Protein AF-A0A0F9IH79-F1 (afdb_monomer_lite)

pLDDT: mean 85.66, std 12.43, range [40.62, 95.62]

Radius of gyration: 15.42 Å; chains: 1; bounding box: 31×21×57 Å

Secondary structure (DSSP, 8-state):
------PPPEEEEEEEEEEE-SHHHHHHHHHHHHHHHTT--SSS-EEEEEEEE-TTS-EEEEEEEEES-TTHHHHHHHHHHHHHHHHTTSSEEEEE-

InterPro domains:
  IPR024055 Translation initiation factor 2, alpha subunit, C-terminal [G3DSA:3.30.70.1130] (11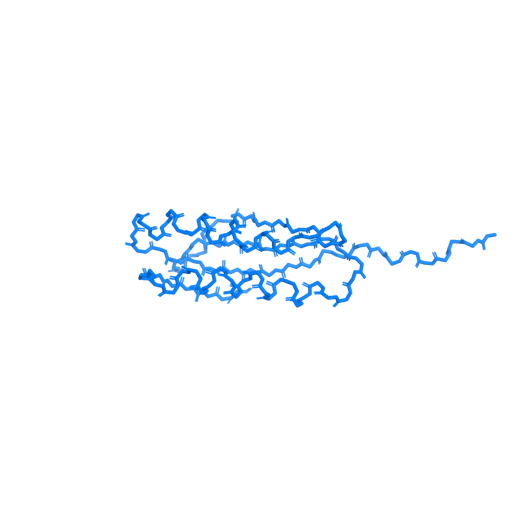-97)
  IPR024055 Translation initiation factor 2, alpha subunit, C-terminal [SSF110993] (16-94)

Sequence (97 aa):
YNKLFEKKAEKRELSFEMVCYSLQGVRALQEAIDKGLQHSTEDTPLQCIYTGKTGQIGNVFVVSTHTKSDNADTVLQTVVSTIKESLSQYRSKFVLV

Foldseek 3Di:
DDPPDPQFFDKDKWKKFKAAPDPVLVVLLVVLLVVLQVLADPQWHKDKDFPADDPDGGTMIMIITGHPDPCNVVSNVSSLVSSCVSSVPGPMDMGID

Organism: NCBI:txid412755

Structure (mmCIF, N/CA/C/O backbone):
data_AF-A0A0F9IH79-F1
#
_entry.id   AF-A0A0F9IH79-F1
#
loop_
_atom_site.group_PDB
_atom_site.id
_atom_site.type_symbol
_atom_site.label_atom_id
_atom_site.label_alt_id
_atom_site.label_comp_id
_atom_site.label_asym_id
_atom_site.label_entity_id
_atom_site.label_seq_id
_atom_site.pdbx_PDB_ins_code
_atom_site.Cartn_x
_atom_site.Cartn_y
_atom_site.Cartn_z
_atom_site.occupancy
_atom_site.B_iso_or_equiv
_atom_site.auth_seq_id
_atom_site.auth_comp_id
_atom_site.auth_asym_id
_atom_site.auth_atom_id
_atom_site.pdbx_PDB_model_num
ATOM 1 N N . TYR A 1 1 ? 14.364 -7.798 -41.125 1.00 40.91 1 TYR A N 1
ATOM 2 C CA . TYR A 1 1 ? 13.334 -8.230 -40.162 1.00 40.91 1 TYR A CA 1
ATOM 3 C C . TYR A 1 1 ? 14.005 -8.549 -38.834 1.00 40.91 1 TYR A C 1
ATOM 5 O O . TYR A 1 1 ? 14.488 -9.653 -38.677 1.00 40.91 1 TYR A O 1
ATOM 13 N N . ASN A 1 2 ? 14.086 -7.589 -37.909 1.00 40.62 2 ASN A N 1
ATOM 14 C CA . ASN A 1 2 ? 14.545 -7.828 -36.534 1.00 40.62 2 ASN A CA 1
ATOM 15 C C . ASN A 1 2 ? 13.581 -7.118 -35.579 1.00 40.62 2 ASN A C 1
ATOM 17 O O . ASN A 1 2 ? 13.884 -6.063 -35.037 1.00 40.62 2 ASN A O 1
ATOM 21 N N . LYS A 1 3 ? 12.381 -7.682 -35.405 1.00 46.56 3 LYS A N 1
ATOM 22 C CA . LYS A 1 3 ? 11.595 -7.444 -34.189 1.00 46.56 3 LYS A CA 1
ATOM 23 C C . LYS A 1 3 ? 12.093 -8.456 -33.160 1.00 46.56 3 LYS A C 1
ATOM 25 O O . LYS A 1 3 ? 11.467 -9.488 -32.946 1.00 46.56 3 LYS A O 1
ATOM 30 N N . LEU A 1 4 ? 13.288 -8.197 -32.626 1.00 52.19 4 LEU A N 1
ATOM 31 C CA . LEU A 1 4 ? 13.755 -8.835 -31.400 1.00 52.19 4 LEU A CA 1
ATOM 32 C C . LEU A 1 4 ? 12.697 -8.555 -30.333 1.00 52.19 4 LEU A C 1
ATOM 34 O O . LEU A 1 4 ? 12.250 -7.421 -30.192 1.00 52.19 4 LEU A O 1
ATOM 38 N N . PHE A 1 5 ? 12.240 -9.616 -29.681 1.00 59.25 5 PHE A N 1
ATOM 39 C CA . PHE A 1 5 ? 11.176 -9.629 -28.691 1.00 59.25 5 PHE A CA 1
ATOM 40 C C . PHE A 1 5 ? 11.396 -8.549 -27.625 1.00 59.25 5 PHE A C 1
ATOM 42 O O . PHE A 1 5 ? 12.092 -8.771 -26.637 1.00 59.25 5 PHE A O 1
ATOM 49 N N . GLU A 1 6 ? 10.790 -7.373 -27.796 1.00 59.59 6 GLU A N 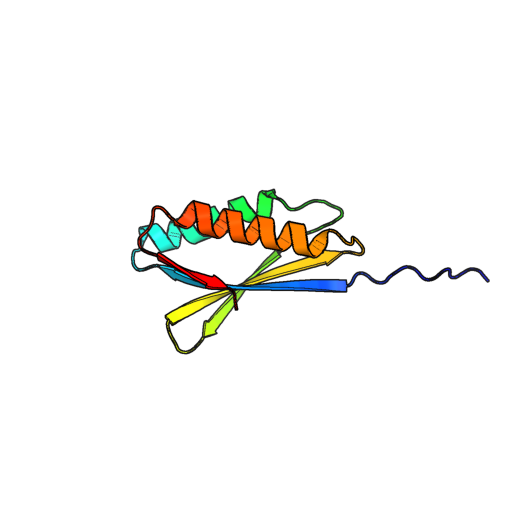1
ATOM 50 C CA . GLU A 1 6 ? 10.640 -6.447 -26.685 1.00 59.59 6 GLU A CA 1
ATOM 51 C C . GLU A 1 6 ? 9.764 -7.147 -25.648 1.00 59.59 6 GLU A C 1
ATOM 53 O O . GLU A 1 6 ? 8.567 -7.346 -25.872 1.00 59.59 6 GLU A O 1
ATOM 58 N N . LYS A 1 7 ? 10.369 -7.546 -24.521 1.00 62.19 7 LYS A N 1
ATOM 59 C CA . LYS A 1 7 ? 9.656 -8.024 -23.330 1.00 62.19 7 LYS A CA 1
ATOM 60 C C . LYS A 1 7 ? 8.524 -7.025 -23.080 1.00 62.19 7 LYS A C 1
ATOM 62 O O . LYS A 1 7 ? 8.788 -5.829 -22.947 1.00 62.19 7 LYS A O 1
ATOM 67 N N . LYS A 1 8 ? 7.264 -7.454 -23.163 1.00 68.88 8 LYS A N 1
ATOM 68 C CA . LYS A 1 8 ? 6.134 -6.554 -22.893 1.00 68.88 8 LYS A CA 1
ATOM 69 C C . LYS A 1 8 ? 6.172 -6.207 -21.407 1.00 68.88 8 LYS A C 1
ATOM 71 O O . LYS A 1 8 ? 6.545 -7.054 -20.603 1.00 68.88 8 LYS A O 1
ATOM 76 N N . ALA A 1 9 ? 5.843 -4.966 -21.057 1.00 75.88 9 ALA A N 1
ATOM 77 C CA . ALA A 1 9 ? 5.711 -4.602 -19.651 1.00 75.88 9 ALA A CA 1
ATOM 78 C C . ALA A 1 9 ? 4.615 -5.473 -19.023 1.00 75.88 9 ALA A C 1
ATOM 80 O O . ALA A 1 9 ? 3.508 -5.557 -19.560 1.00 75.88 9 ALA A O 1
ATOM 81 N N . GLU A 1 10 ? 4.941 -6.138 -17.922 1.00 83.06 10 GLU A N 1
ATOM 82 C CA . GLU A 1 10 ? 3.999 -6.968 -17.181 1.00 83.06 10 GLU A CA 1
ATOM 83 C C . GLU A 1 10 ? 3.434 -6.153 -16.024 1.00 83.06 10 GLU A C 1
ATOM 85 O O . GLU A 1 10 ? 4.157 -5.409 -15.356 1.00 83.06 10 GLU A O 1
ATOM 90 N N . LYS A 1 11 ? 2.126 -6.287 -15.790 1.00 88.44 11 LYS A N 1
ATOM 91 C CA . LYS A 1 11 ? 1.515 -5.745 -14.581 1.00 88.44 11 LYS A CA 1
ATOM 92 C C . LYS A 1 11 ? 1.917 -6.637 -13.413 1.00 88.44 11 LYS A C 1
ATOM 94 O O . LYS A 1 11 ? 1.643 -7.835 -13.436 1.00 88.44 11 LYS A O 1
ATOM 99 N N . ARG A 1 12 ? 2.535 -6.044 -12.399 1.00 91.88 12 ARG A N 1
ATOM 100 C CA . ARG A 1 12 ? 2.807 -6.678 -11.108 1.00 91.88 12 ARG A CA 1
ATOM 101 C C . ARG A 1 12 ? 2.007 -5.945 -10.053 1.00 91.88 12 ARG A C 1
ATOM 103 O O . ARG A 1 12 ? 1.934 -4.718 -10.085 1.00 91.88 12 ARG A O 1
ATOM 110 N N . GLU A 1 13 ? 1.377 -6.685 -9.156 1.00 93.81 13 GLU A N 1
ATOM 111 C CA . GLU A 1 13 ? 0.525 -6.105 -8.128 1.00 93.81 13 GLU A CA 1
ATOM 112 C C . GLU A 1 13 ? 0.609 -6.879 -6.820 1.00 93.81 13 GLU A C 1
ATOM 114 O O . GLU A 1 13 ? 0.866 -8.080 -6.803 1.00 93.81 13 GLU A O 1
ATOM 119 N N . LEU A 1 14 ? 0.412 -6.152 -5.728 1.00 93.75 14 LEU A N 1
ATOM 120 C CA . LEU A 1 14 ? 0.384 -6.663 -4.372 1.00 93.75 14 LEU A CA 1
ATOM 121 C C . LEU A 1 14 ? -0.783 -6.000 -3.644 1.00 93.75 14 LEU A C 1
ATOM 123 O O . LEU A 1 14 ? -0.900 -4.770 -3.634 1.00 93.75 14 LEU A O 1
ATOM 127 N N . SER A 1 15 ? -1.641 -6.818 -3.044 1.00 92.69 15 SER A N 1
ATOM 128 C CA . SER A 1 15 ? -2.813 -6.339 -2.319 1.00 92.69 15 SER A CA 1
ATOM 129 C C . SER A 1 15 ? -2.542 -6.328 -0.820 1.00 92.69 15 SER A C 1
ATOM 131 O O . SER A 1 15 ? -1.874 -7.207 -0.273 1.00 92.69 15 SER A O 1
ATOM 133 N N . PHE A 1 16 ? -3.075 -5.323 -0.133 1.00 91.56 16 PHE A N 1
ATOM 134 C CA . PHE A 1 16 ? -3.090 -5.292 1.321 1.00 91.56 16 PHE A CA 1
ATOM 135 C C . PHE A 1 16 ? -4.433 -4.793 1.848 1.00 91.56 16 PHE A C 1
ATOM 137 O O . PHE A 1 16 ? -5.056 -3.891 1.290 1.00 91.56 16 PHE A O 1
ATOM 144 N N . GLU A 1 17 ? -4.871 -5.376 2.955 1.00 91.56 17 GLU A N 1
ATOM 145 C CA . GLU A 1 17 ? -6.035 -4.958 3.719 1.00 91.56 17 GLU A CA 1
ATOM 146 C C . GLU A 1 17 ? -5.579 -4.152 4.942 1.00 91.56 17 GLU A C 1
ATOM 148 O O . GLU A 1 17 ? -4.687 -4.553 5.698 1.00 91.56 17 GLU A O 1
ATOM 153 N N . MET A 1 18 ? -6.206 -2.994 5.134 1.00 88.81 18 MET A N 1
ATOM 154 C CA . MET A 1 18 ? -5.922 -2.065 6.218 1.00 88.81 18 MET A CA 1
ATOM 155 C C . MET A 1 18 ? -7.176 -1.745 7.025 1.00 88.81 18 MET A C 1
ATOM 157 O O . MET A 1 18 ? -8.211 -1.350 6.486 1.00 88.81 18 MET A O 1
ATOM 161 N N . VAL A 1 19 ? -7.045 -1.821 8.346 1.00 89.44 19 VAL A N 1
ATOM 162 C CA . VAL A 1 19 ? -8.073 -1.428 9.310 1.00 89.44 19 VAL A CA 1
ATOM 163 C C . VAL A 1 19 ? -7.514 -0.337 10.205 1.00 89.44 19 VAL A C 1
ATOM 165 O O . VAL A 1 19 ? -6.619 -0.592 11.007 1.00 89.44 19 VAL A O 1
ATOM 168 N N . CYS A 1 20 ? -8.063 0.868 10.108 1.00 87.38 20 CYS A N 1
ATOM 169 C CA . CYS A 1 20 ? -7.722 1.971 11.000 1.00 87.38 20 CYS A CA 1
ATOM 170 C C . CYS A 1 20 ? -8.863 2.176 12.002 1.00 87.38 20 CYS A C 1
ATOM 172 O O . CYS A 1 20 ? -9.979 2.500 11.602 1.00 87.38 20 CYS A O 1
ATOM 174 N N . TYR A 1 21 ? -8.592 2.020 13.301 1.00 87.12 21 TYR A N 1
ATOM 175 C CA . TYR A 1 21 ? -9.613 2.169 14.352 1.00 87.12 21 TYR A CA 1
ATOM 176 C C . TYR A 1 21 ? -9.768 3.609 14.865 1.00 87.12 21 TYR A C 1
ATOM 178 O O . TYR A 1 21 ? -10.577 3.870 15.753 1.00 87.12 21 TYR A O 1
ATOM 186 N N . SER A 1 22 ? -8.988 4.554 14.337 1.00 87.50 22 SER A N 1
ATOM 187 C CA . SER A 1 22 ? -9.040 5.964 14.720 1.00 87.50 22 SER A CA 1
ATOM 188 C C . SER A 1 22 ? -8.974 6.878 13.500 1.00 87.50 22 SER A C 1
ATOM 190 O O . SER A 1 22 ? -8.376 6.537 12.478 1.00 87.50 22 SER A O 1
ATOM 192 N N . LEU A 1 23 ? -9.538 8.083 13.631 1.00 86.31 23 LEU A N 1
ATOM 193 C CA . LEU A 1 23 ? -9.458 9.121 12.596 1.00 86.31 23 LEU A CA 1
ATOM 194 C C . LEU A 1 23 ? -8.001 9.486 12.264 1.00 86.31 23 LEU A C 1
ATOM 196 O O . LEU A 1 23 ? -7.670 9.745 11.111 1.00 86.31 23 LEU A O 1
ATOM 200 N N . GLN A 1 24 ? -7.126 9.477 13.274 1.00 88.81 24 GLN A N 1
ATOM 201 C CA . GLN A 1 24 ? -5.693 9.716 13.100 1.00 88.81 24 GLN A CA 1
ATOM 202 C C . GLN A 1 24 ? -5.042 8.622 12.246 1.00 88.81 24 GLN A C 1
ATOM 204 O O . GLN A 1 24 ? -4.287 8.950 11.339 1.00 88.81 24 GLN A O 1
ATOM 209 N N . GLY A 1 25 ? -5.389 7.348 12.469 1.00 88.56 25 GLY A N 1
ATOM 210 C CA . GLY A 1 25 ? -4.899 6.239 11.647 1.00 88.56 25 GLY A CA 1
ATOM 211 C C . GLY A 1 25 ? -5.351 6.337 10.188 1.00 88.56 25 GLY A C 1
ATOM 212 O O . GLY A 1 25 ? -4.569 6.055 9.291 1.00 88.56 25 GLY A O 1
ATOM 213 N N . VAL A 1 26 ? -6.580 6.808 9.937 1.00 87.88 26 VAL A N 1
ATOM 214 C CA . VAL A 1 26 ? -7.078 7.035 8.566 1.00 87.88 26 VAL A CA 1
ATOM 215 C C . VAL A 1 26 ? -6.280 8.128 7.849 1.00 87.88 26 VAL A C 1
ATOM 217 O O . VAL A 1 26 ? -5.950 7.966 6.680 1.00 87.88 26 VAL A O 1
ATOM 220 N N . ARG A 1 27 ? -5.937 9.229 8.532 1.00 90.12 27 ARG A N 1
ATOM 221 C CA . ARG A 1 27 ? -5.091 10.285 7.943 1.00 90.12 27 ARG A CA 1
ATOM 222 C C . ARG A 1 27 ? -3.670 9.787 7.687 1.00 90.12 27 ARG A C 1
ATOM 224 O O . ARG A 1 27 ? -3.148 9.969 6.593 1.00 90.12 27 ARG A O 1
ATOM 231 N N . ALA A 1 28 ? -3.103 9.081 8.660 1.00 91.69 28 ALA A N 1
ATOM 232 C CA . ALA A 1 28 ? -1.777 8.495 8.546 1.00 91.69 28 ALA A CA 1
ATOM 233 C C . ALA A 1 28 ? -1.680 7.437 7.439 1.00 91.69 28 ALA A C 1
ATOM 235 O O . ALA A 1 28 ? -0.603 7.228 6.898 1.00 91.69 28 ALA A O 1
ATOM 236 N N . LEU A 1 29 ? -2.784 6.774 7.075 1.00 92.38 29 LEU A N 1
ATOM 237 C CA . LEU A 1 29 ? -2.810 5.830 5.957 1.00 92.38 29 LEU A CA 1
ATOM 238 C C . LEU A 1 29 ? -2.520 6.519 4.624 1.00 92.38 29 LEU A C 1
ATOM 240 O O . LEU A 1 29 ? -1.738 5.987 3.842 1.00 92.38 29 LEU A O 1
ATOM 244 N N . GLN A 1 30 ? -3.102 7.695 4.382 1.00 91.75 30 GLN A N 1
ATOM 245 C CA . GLN A 1 30 ? -2.797 8.463 3.176 1.00 91.75 30 GLN A CA 1
ATOM 246 C C . GLN A 1 30 ? -1.312 8.845 3.147 1.00 91.75 30 GLN A C 1
ATOM 248 O O . GLN A 1 30 ? -0.627 8.548 2.176 1.00 91.75 30 GLN A O 1
ATOM 253 N N . GLU A 1 31 ? -0.793 9.395 4.248 1.00 93.44 31 GLU A N 1
ATOM 254 C CA . GLU A 1 31 ? 0.623 9.773 4.369 1.00 93.44 31 GLU A CA 1
ATOM 255 C C . GLU A 1 31 ? 1.568 8.568 4.207 1.00 93.44 31 GLU A C 1
ATOM 257 O O . GLU A 1 31 ? 2.624 8.669 3.584 1.00 93.44 31 GLU A O 1
ATOM 262 N N . ALA A 1 32 ? 1.185 7.406 4.740 1.00 94.44 32 ALA A N 1
ATOM 263 C CA . ALA A 1 32 ? 1.938 6.165 4.612 1.00 94.44 32 ALA A CA 1
ATOM 264 C C . ALA A 1 32 ? 1.967 5.659 3.164 1.00 94.44 32 ALA A C 1
ATOM 266 O O . ALA A 1 32 ? 3.019 5.216 2.701 1.00 94.44 32 ALA A O 1
ATOM 267 N N . ILE A 1 33 ? 0.838 5.739 2.447 1.00 95.12 33 ILE A N 1
ATOM 268 C CA . ILE A 1 33 ? 0.762 5.415 1.017 1.00 95.12 33 ILE A CA 1
ATOM 269 C C . ILE A 1 33 ? 1.642 6.377 0.220 1.00 95.12 33 ILE A C 1
ATOM 271 O O . ILE A 1 33 ? 2.457 5.914 -0.575 1.00 95.12 33 ILE A O 1
ATOM 275 N N . ASP A 1 34 ? 1.544 7.682 0.473 1.00 95.00 34 ASP A N 1
ATOM 276 C CA . ASP A 1 34 ? 2.351 8.693 -0.214 1.00 95.00 34 ASP A CA 1
ATOM 277 C C . ASP A 1 34 ? 3.849 8.440 0.003 1.00 95.00 34 ASP A C 1
ATOM 279 O O . ASP A 1 34 ? 4.629 8.453 -0.948 1.00 95.00 34 ASP A O 1
ATOM 283 N N . LYS A 1 35 ? 4.252 8.115 1.238 1.00 95.31 35 LYS A N 1
ATOM 284 C CA . LYS A 1 35 ? 5.632 7.741 1.572 1.00 95.31 35 LYS A CA 1
ATOM 285 C C . LYS A 1 35 ? 6.075 6.458 0.869 1.00 95.31 35 LYS A C 1
ATOM 287 O O . LYS A 1 35 ? 7.195 6.395 0.378 1.00 95.31 35 LYS A O 1
ATOM 292 N N . GLY A 1 36 ? 5.211 5.447 0.784 1.00 94.00 36 GLY A N 1
ATOM 293 C CA . GLY A 1 36 ? 5.491 4.236 0.014 1.00 94.00 36 GLY A CA 1
ATOM 294 C C . GLY A 1 36 ? 5.698 4.535 -1.476 1.00 94.00 36 GLY A C 1
ATOM 295 O O . GLY A 1 36 ? 6.643 4.037 -2.083 1.00 94.00 36 GLY A O 1
ATOM 296 N N . LEU A 1 37 ? 4.871 5.404 -2.061 1.00 94.81 37 LEU A N 1
ATOM 297 C CA . LEU A 1 37 ? 4.968 5.797 -3.470 1.00 94.81 37 LEU A CA 1
ATOM 298 C C . LEU A 1 37 ? 6.206 6.654 -3.790 1.00 94.81 37 LEU A C 1
ATOM 300 O O . LEU A 1 37 ? 6.568 6.756 -4.959 1.00 94.81 37 LEU A O 1
ATOM 304 N N . GLN A 1 38 ? 6.923 7.191 -2.793 1.00 95.50 38 GLN A N 1
ATOM 305 C CA . GLN A 1 38 ? 8.230 7.838 -3.009 1.00 95.50 38 GLN A CA 1
ATOM 306 C C . GLN A 1 38 ? 9.301 6.869 -3.532 1.00 95.50 38 GLN A C 1
ATOM 308 O O . GLN A 1 38 ? 10.300 7.314 -4.089 1.00 95.50 38 GLN A O 1
ATOM 313 N N . HIS A 1 39 ? 9.094 5.554 -3.404 1.00 92.25 39 HIS A N 1
ATOM 314 C CA . HIS A 1 39 ? 9.946 4.539 -4.032 1.00 92.25 39 HIS A CA 1
ATOM 315 C C . HIS A 1 39 ? 9.689 4.372 -5.541 1.00 92.25 39 HIS A C 1
ATOM 317 O O . HIS A 1 39 ? 10.337 3.542 -6.179 1.00 92.25 39 HIS A O 1
ATOM 323 N N . SER A 1 40 ? 8.749 5.129 -6.119 1.00 91.88 40 SER A N 1
ATOM 324 C CA . SER A 1 40 ? 8.452 5.098 -7.551 1.00 91.88 40 SER A CA 1
ATOM 325 C C . SER A 1 40 ? 9.606 5.688 -8.349 1.00 91.88 40 SER A C 1
ATOM 327 O O . SER A 1 40 ? 10.120 6.757 -8.029 1.00 91.88 40 SER A O 1
ATOM 329 N N . THR A 1 41 ? 9.968 5.020 -9.439 1.00 89.69 41 THR A N 1
ATOM 330 C CA . THR A 1 41 ? 10.989 5.487 -10.387 1.00 89.69 41 THR A CA 1
ATOM 331 C C . THR A 1 41 ? 10.415 5.531 -11.798 1.00 89.69 41 THR A C 1
ATOM 333 O O . THR A 1 41 ? 9.336 4.992 -12.044 1.00 89.69 41 THR A O 1
ATOM 336 N N . GLU A 1 42 ? 11.121 6.163 -12.738 1.00 86.25 42 GLU A N 1
ATOM 337 C CA . GLU A 1 42 ? 10.694 6.206 -14.147 1.00 86.25 42 GLU A CA 1
ATOM 338 C C . GLU A 1 42 ? 10.571 4.798 -14.758 1.00 86.25 42 GLU A C 1
ATOM 340 O O . GLU A 1 42 ? 9.607 4.514 -15.467 1.00 86.25 42 GLU A O 1
ATOM 345 N N . ASP A 1 43 ? 11.491 3.888 -14.416 1.00 84.50 43 ASP A N 1
ATOM 346 C CA . ASP A 1 43 ? 11.490 2.494 -14.890 1.00 84.50 43 ASP A CA 1
ATOM 347 C C . ASP A 1 43 ? 10.456 1.604 -14.181 1.00 84.50 43 ASP A C 1
ATOM 349 O O . ASP A 1 43 ? 10.091 0.527 -14.670 1.00 84.50 43 ASP A O 1
ATOM 353 N N . THR A 1 44 ? 10.011 2.029 -12.997 1.00 88.62 44 THR A N 1
ATOM 354 C CA . THR A 1 44 ? 9.108 1.267 -12.124 1.00 88.62 44 THR A CA 1
ATOM 355 C C . THR A 1 44 ? 8.024 2.195 -11.577 1.00 88.62 44 THR A C 1
ATOM 357 O O . THR A 1 44 ? 7.998 2.486 -10.378 1.00 88.62 44 THR A O 1
ATOM 360 N N . PRO A 1 45 ? 7.129 2.709 -12.443 1.00 91.50 45 PRO A N 1
ATOM 361 C CA . PRO A 1 45 ? 6.078 3.611 -12.006 1.00 91.50 45 PRO A CA 1
ATOM 362 C C . PRO A 1 45 ? 5.123 2.854 -11.086 1.00 91.50 45 PRO A C 1
ATOM 364 O O . PRO A 1 45 ? 4.622 1.782 -11.446 1.00 91.50 45 PRO A O 1
ATOM 367 N N . LEU A 1 46 ? 4.892 3.391 -9.893 1.00 94.50 46 LEU A N 1
ATOM 368 C CA . LEU A 1 46 ? 4.009 2.797 -8.897 1.00 94.50 46 LEU A CA 1
ATOM 369 C C . LEU A 1 46 ? 2.670 3.521 -8.858 1.00 94.50 46 LEU A C 1
ATOM 371 O O . LEU A 1 46 ? 2.591 4.743 -8.959 1.00 94.50 46 LEU A O 1
ATOM 375 N N . GLN A 1 47 ? 1.615 2.754 -8.624 1.00 94.44 47 GLN A N 1
ATOM 376 C CA . GLN A 1 47 ? 0.298 3.278 -8.294 1.00 94.44 47 GLN A CA 1
ATOM 377 C C . GLN A 1 47 ? -0.286 2.492 -7.125 1.00 94.44 47 GLN A C 1
ATOM 379 O O . GLN A 1 47 ? -0.092 1.280 -7.028 1.00 94.44 47 GLN A O 1
ATOM 384 N N . CYS A 1 48 ? -1.029 3.173 -6.259 1.00 95.31 48 CYS A N 1
ATOM 385 C CA . CYS A 1 48 ? -1.806 2.553 -5.195 1.00 95.31 48 CYS A CA 1
ATOM 386 C C . CYS A 1 48 ? -3.272 2.931 -5.389 1.00 95.31 48 CYS A C 1
ATOM 388 O O . CYS A 1 48 ? -3.596 4.114 -5.486 1.00 95.31 48 CYS A O 1
ATOM 390 N N . ILE A 1 49 ? -4.153 1.936 -5.466 1.00 94.69 49 ILE A N 1
ATOM 391 C CA . ILE A 1 49 ? -5.587 2.151 -5.657 1.00 94.69 49 ILE A CA 1
ATOM 392 C C . ILE A 1 49 ? -6.378 1.523 -4.519 1.00 94.69 49 ILE A C 1
ATOM 394 O O . ILE A 1 49 ? -6.122 0.391 -4.113 1.00 94.69 49 ILE A O 1
ATOM 398 N N . TYR A 1 50 ? -7.373 2.249 -4.022 1.00 92.25 50 TYR A N 1
ATOM 399 C CA . TYR A 1 50 ? -8.395 1.682 -3.153 1.00 92.25 50 TYR A CA 1
ATOM 400 C C . TYR A 1 50 ? -9.361 0.847 -3.999 1.00 92.25 50 TYR A C 1
ATOM 402 O O . TYR A 1 50 ? -9.938 1.352 -4.961 1.00 92.25 50 TYR A O 1
ATOM 410 N N . THR A 1 51 ? -9.540 -0.424 -3.644 1.00 90.50 51 THR A N 1
ATOM 411 C CA . THR A 1 51 ? -10.374 -1.371 -4.409 1.00 90.50 51 THR A CA 1
ATOM 412 C C . THR A 1 51 ? -11.687 -1.721 -3.720 1.00 90.50 51 THR A C 1
ATOM 414 O O . THR A 1 51 ? -12.529 -2.400 -4.303 1.00 90.50 51 THR A O 1
ATOM 417 N N . GLY A 1 52 ? -11.909 -1.209 -2.508 1.00 85.62 52 GLY A N 1
ATOM 418 C CA . GLY A 1 52 ? -13.143 -1.412 -1.762 1.00 85.62 52 GLY A CA 1
ATOM 419 C C . GLY A 1 52 ? -12.898 -1.962 -0.363 1.00 85.62 52 GLY A C 1
ATOM 420 O O . GLY A 1 52 ? -11.810 -1.848 0.198 1.00 85.62 52 GLY A O 1
ATOM 421 N N . LYS A 1 53 ? -13.937 -2.572 0.203 1.00 79.06 53 LYS A N 1
ATOM 422 C CA . LYS A 1 53 ? -13.866 -3.311 1.465 1.00 79.06 53 LYS A CA 1
ATOM 423 C C . LYS A 1 53 ? -14.116 -4.781 1.182 1.00 79.06 53 LYS A C 1
ATOM 425 O O . LYS A 1 53 ? -15.119 -5.114 0.554 1.00 79.06 53 LYS A O 1
ATOM 430 N N . THR A 1 54 ? -13.243 -5.653 1.667 1.00 66.50 54 THR A N 1
ATOM 431 C CA . THR A 1 54 ? -13.522 -7.090 1.711 1.00 66.50 54 THR A CA 1
ATOM 432 C C . THR A 1 54 ? -14.266 -7.413 2.997 1.00 66.50 54 THR A C 1
ATOM 434 O O . THR A 1 54 ? -14.016 -6.819 4.043 1.00 66.50 54 THR A O 1
ATOM 437 N N . GLY A 1 55 ? -15.234 -8.327 2.908 1.00 54.66 55 GLY A N 1
ATOM 438 C CA . GLY A 1 55 ? -16.295 -8.541 3.898 1.00 54.66 55 GLY A CA 1
ATOM 439 C C . GLY A 1 55 ? -15.884 -9.075 5.273 1.00 54.66 55 GLY A C 1
ATOM 440 O O . GLY A 1 55 ? -16.741 -9.642 5.943 1.00 54.66 55 GLY A O 1
ATOM 441 N N . GLN A 1 56 ? -14.629 -8.929 5.708 1.00 56.72 56 GLN A N 1
ATOM 442 C CA . GLN A 1 56 ? -14.238 -9.334 7.053 1.00 56.72 56 GLN A CA 1
ATOM 443 C C . GLN A 1 56 ? -13.717 -8.197 7.934 1.00 56.72 56 GLN A C 1
ATOM 445 O O . GLN A 1 56 ? -14.206 -8.134 9.060 1.00 56.72 56 GLN A O 1
ATOM 450 N N . ILE A 1 57 ? -12.790 -7.301 7.543 1.00 63.91 57 ILE A N 1
ATOM 451 C CA . ILE A 1 57 ? -12.215 -6.395 8.567 1.00 63.91 57 ILE A CA 1
ATOM 452 C C . ILE A 1 57 ? -11.782 -4.994 8.065 1.00 63.91 57 ILE A C 1
ATOM 454 O O . IL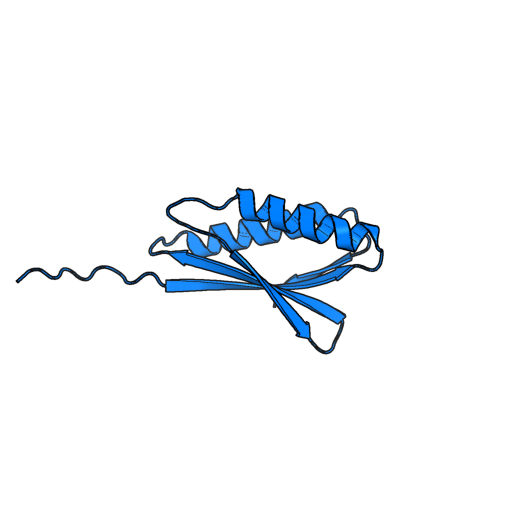E A 1 57 ? -11.824 -4.061 8.869 1.00 63.91 57 ILE A O 1
ATOM 458 N N . GLY A 1 58 ? -11.423 -4.772 6.789 1.00 76.56 58 GLY A N 1
ATOM 459 C CA . GLY A 1 58 ? -10.757 -3.523 6.369 1.00 76.56 58 GLY A CA 1
ATOM 460 C C . GLY A 1 58 ? -10.999 -2.996 4.952 1.00 76.56 58 GLY A C 1
ATOM 461 O O . GLY A 1 58 ? -11.792 -3.512 4.169 1.00 76.56 58 GLY A O 1
ATOM 462 N N . ASN A 1 59 ? -10.303 -1.898 4.652 1.00 88.12 59 ASN A N 1
ATOM 463 C CA . ASN A 1 59 ? -10.178 -1.299 3.324 1.00 88.12 59 ASN A CA 1
ATOM 464 C C . ASN A 1 59 ? -9.053 -2.011 2.564 1.00 88.12 59 ASN A C 1
ATOM 466 O O . ASN A 1 59 ? -7.947 -2.124 3.092 1.00 88.12 59 ASN A O 1
ATOM 470 N N . VAL A 1 60 ? -9.311 -2.449 1.334 1.00 90.94 60 VAL A N 1
ATOM 471 C CA . VAL A 1 60 ? -8.317 -3.114 0.486 1.00 90.94 60 VAL A CA 1
ATOM 472 C C . VAL A 1 60 ? -7.704 -2.124 -0.484 1.00 90.94 60 VAL A C 1
ATOM 474 O O . VAL A 1 60 ? -8.397 -1.365 -1.170 1.00 90.94 60 VAL A O 1
ATOM 477 N N . PHE A 1 61 ? -6.385 -2.175 -0.561 1.00 93.69 61 PHE A N 1
ATOM 478 C CA . PHE A 1 61 ? -5.573 -1.386 -1.461 1.00 93.69 61 PHE A CA 1
ATOM 479 C C . PHE A 1 61 ? -4.719 -2.310 -2.314 1.00 93.69 61 PHE A C 1
ATOM 481 O O . PHE A 1 61 ? -4.245 -3.343 -1.846 1.00 93.69 61 PHE A O 1
ATOM 488 N N . VAL A 1 62 ? -4.516 -1.917 -3.564 1.00 95.06 62 VAL A N 1
ATOM 489 C CA . VAL A 1 62 ? -3.644 -2.622 -4.499 1.00 95.06 62 VAL A CA 1
ATOM 490 C C . VAL A 1 62 ? -2.528 -1.679 -4.895 1.00 95.06 62 VAL A C 1
ATOM 492 O O . VAL A 1 62 ? -2.782 -0.634 -5.496 1.00 95.06 62 VAL A O 1
ATOM 495 N N . VAL A 1 63 ? -1.296 -2.059 -4.569 1.00 95.62 63 VAL A N 1
ATOM 496 C CA . VAL A 1 63 ? -0.098 -1.423 -5.114 1.00 95.62 63 VAL A CA 1
ATOM 497 C C . VAL A 1 63 ? 0.265 -2.171 -6.383 1.00 95.62 63 VAL A C 1
ATOM 499 O O . VAL A 1 63 ? 0.343 -3.395 -6.377 1.00 95.62 63 VAL A O 1
ATOM 502 N N . SER A 1 64 ? 0.477 -1.461 -7.482 1.00 94.75 64 SER A N 1
ATOM 503 C CA . SER A 1 64 ? 0.867 -2.088 -8.739 1.00 94.75 64 SER A CA 1
ATOM 504 C C . SER A 1 64 ? 1.888 -1.267 -9.504 1.00 94.75 64 SER A C 1
ATOM 506 O O . SER A 1 64 ? 2.036 -0.064 -9.296 1.00 94.75 64 SER A O 1
ATOM 508 N N . THR A 1 65 ? 2.591 -1.948 -10.397 1.00 93.75 65 THR A N 1
ATOM 509 C CA . THR A 1 65 ? 3.519 -1.356 -11.351 1.00 93.75 65 THR A CA 1
ATOM 510 C C . THR A 1 65 ? 3.394 -2.055 -12.697 1.00 93.75 65 THR A C 1
ATOM 512 O O . THR A 1 65 ? 2.960 -3.206 -12.784 1.00 93.75 65 THR A O 1
ATOM 515 N N . HIS A 1 66 ? 3.774 -1.349 -13.754 1.00 89.88 66 HIS A N 1
ATOM 516 C CA . HIS A 1 66 ? 3.913 -1.895 -15.094 1.00 89.88 66 HIS A CA 1
ATOM 517 C C . HIS A 1 66 ? 5.365 -1.721 -15.513 1.00 89.88 66 HIS A C 1
ATOM 519 O O . HIS A 1 66 ? 5.775 -0.629 -15.899 1.00 89.88 66 HIS A O 1
ATOM 525 N N . THR A 1 67 ? 6.150 -2.789 -15.425 1.00 84.00 67 THR A N 1
ATOM 526 C CA . THR A 1 67 ? 7.578 -2.727 -15.741 1.00 84.00 67 THR A CA 1
ATOM 527 C C . THR A 1 67 ? 8.039 -3.973 -16.488 1.00 84.00 67 THR A C 1
ATOM 529 O O . THR A 1 67 ? 7.376 -5.012 -16.499 1.00 84.00 67 THR A O 1
ATOM 532 N N . LYS A 1 68 ? 9.181 -3.848 -17.164 1.00 79.88 68 LYS A N 1
ATOM 533 C CA . LYS A 1 68 ? 9.930 -4.971 -17.750 1.00 79.88 68 LYS A CA 1
ATOM 534 C C . LYS A 1 68 ? 11.019 -5.483 -16.793 1.00 79.88 68 LYS A C 1
ATOM 536 O O . LYS A 1 68 ? 11.646 -6.504 -17.089 1.00 79.88 68 LYS A O 1
ATOM 541 N N . SER A 1 69 ? 11.247 -4.749 -15.700 1.00 78.81 69 SER A N 1
ATOM 542 C CA . SER A 1 69 ? 12.280 -5.001 -14.704 1.00 78.81 69 SER A CA 1
ATOM 543 C C . SER A 1 69 ? 11.937 -6.191 -13.813 1.00 78.81 69 SER A C 1
ATOM 545 O O . SER A 1 69 ? 10.803 -6.342 -13.362 1.00 78.81 69 SER A O 1
ATOM 547 N N . ASP A 1 70 ? 12.946 -7.004 -13.508 1.00 80.75 70 ASP A N 1
ATOM 548 C CA . ASP A 1 70 ? 12.808 -8.163 -12.622 1.00 80.75 70 ASP A CA 1
ATOM 549 C C . ASP A 1 70 ? 12.789 -7.761 -11.129 1.00 80.75 70 ASP A C 1
ATOM 551 O O . ASP A 1 70 ? 12.529 -8.594 -10.267 1.00 80.75 70 ASP A O 1
ATOM 555 N N . ASN A 1 71 ? 13.018 -6.479 -10.804 1.00 86.50 71 ASN A N 1
ATOM 556 C CA . ASN A 1 71 ? 12.968 -5.965 -9.427 1.00 86.50 71 ASN A CA 1
ATOM 557 C C . ASN A 1 71 ? 11.562 -5.537 -8.959 1.00 86.50 71 ASN A C 1
ATOM 559 O O . ASN A 1 71 ? 11.422 -5.076 -7.825 1.00 86.50 71 ASN A O 1
ATOM 563 N N . ALA A 1 72 ? 10.536 -5.675 -9.806 1.00 88.38 72 ALA A N 1
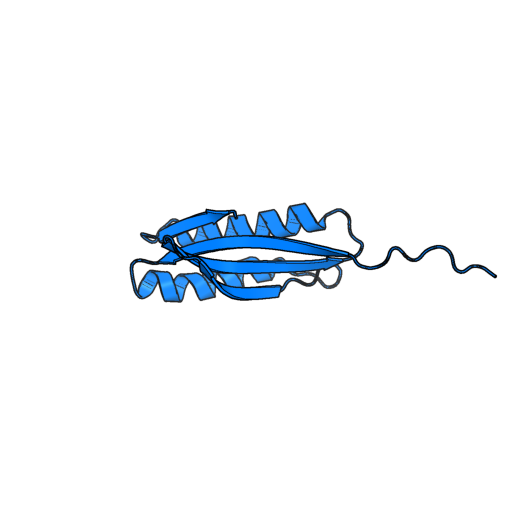ATOM 564 C CA . ALA A 1 72 ? 9.177 -5.208 -9.531 1.00 88.38 72 ALA A CA 1
ATOM 565 C C . ALA A 1 72 ? 8.640 -5.724 -8.187 1.00 88.38 72 ALA A C 1
ATOM 567 O O . ALA A 1 72 ? 8.112 -4.954 -7.387 1.00 88.38 72 ALA A O 1
ATOM 568 N N . ASP A 1 73 ? 8.840 -7.014 -7.912 1.00 89.94 73 ASP A N 1
ATOM 569 C CA . ASP A 1 73 ? 8.353 -7.656 -6.692 1.00 89.94 73 ASP A CA 1
ATOM 570 C C . ASP A 1 73 ? 9.066 -7.100 -5.447 1.00 89.94 73 ASP A C 1
ATOM 572 O O . ASP A 1 73 ? 8.428 -6.828 -4.432 1.00 89.94 73 ASP A O 1
ATOM 576 N N . THR A 1 74 ? 10.377 -6.845 -5.529 1.00 91.69 74 THR A N 1
ATOM 577 C CA . THR A 1 74 ? 11.148 -6.223 -4.439 1.00 91.69 74 THR A CA 1
ATOM 578 C C . THR A 1 74 ? 10.670 -4.799 -4.158 1.00 91.69 74 THR A C 1
ATOM 580 O O . THR A 1 74 ? 10.523 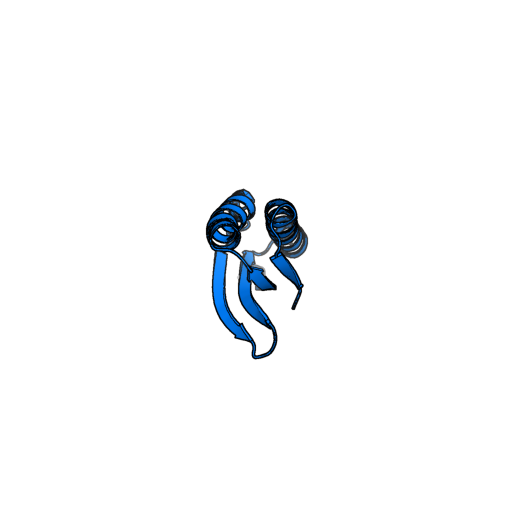-4.415 -2.995 1.00 91.69 74 THR A O 1
ATOM 583 N N . VAL A 1 75 ? 10.391 -4.019 -5.205 1.00 92.44 75 VAL A N 1
ATOM 584 C CA . VAL A 1 75 ? 9.876 -2.649 -5.072 1.00 92.44 75 VAL A CA 1
ATOM 585 C C . VAL A 1 75 ? 8.490 -2.665 -4.422 1.00 92.44 75 VAL A C 1
ATOM 587 O O . VAL A 1 75 ? 8.275 -1.959 -3.441 1.00 92.44 75 VAL A O 1
ATOM 590 N N . LEU A 1 76 ? 7.575 -3.526 -4.882 1.00 93.81 76 LEU A N 1
ATOM 591 C CA . LEU A 1 76 ? 6.238 -3.668 -4.291 1.00 93.81 76 LEU A CA 1
ATOM 592 C C . LEU A 1 76 ? 6.292 -4.092 -2.813 1.00 93.81 76 LEU A C 1
ATOM 594 O O . LEU A 1 76 ? 5.570 -3.531 -1.986 1.00 93.81 76 LEU A O 1
ATOM 598 N N . GLN A 1 77 ? 7.179 -5.026 -2.458 1.00 93.38 77 GLN A N 1
ATOM 599 C CA . GLN A 1 77 ? 7.395 -5.433 -1.064 1.00 93.38 77 GLN A CA 1
ATOM 600 C C . GLN A 1 77 ? 7.959 -4.296 -0.206 1.00 93.38 77 GLN A C 1
ATOM 602 O O . GLN A 1 77 ? 7.564 -4.143 0.952 1.00 93.38 77 GLN A O 1
ATOM 607 N N . THR A 1 78 ? 8.849 -3.477 -0.771 1.00 94.88 78 THR A N 1
ATOM 608 C CA . THR A 1 78 ? 9.416 -2.307 -0.084 1.00 94.88 78 THR A CA 1
ATOM 609 C C . THR A 1 78 ? 8.315 -1.304 0.230 1.00 94.88 78 THR A C 1
ATOM 611 O O . THR A 1 78 ? 8.142 -0.931 1.385 1.00 94.88 78 THR A O 1
ATOM 614 N N . VAL A 1 79 ? 7.494 -0.962 -0.766 1.00 95.25 79 VAL A N 1
ATOM 615 C CA . VAL A 1 79 ? 6.366 -0.030 -0.625 1.00 95.25 79 VAL A CA 1
ATOM 616 C C . VAL A 1 79 ? 5.412 -0.486 0.475 1.00 95.25 79 VAL A C 1
ATOM 618 O O . VAL A 1 79 ? 5.078 0.282 1.377 1.00 95.25 79 VAL A O 1
ATOM 621 N N . VAL A 1 80 ? 4.999 -1.753 0.440 1.00 94.38 80 VAL A N 1
ATOM 622 C CA . VAL A 1 80 ? 4.094 -2.318 1.446 1.00 94.38 80 VAL A CA 1
ATOM 623 C C . VAL A 1 80 ? 4.735 -2.335 2.837 1.00 94.38 80 VAL A C 1
ATOM 625 O O . VAL A 1 80 ? 4.067 -2.000 3.820 1.00 94.38 80 VAL A O 1
ATOM 628 N N . SER A 1 81 ? 6.026 -2.650 2.940 1.00 94.50 81 SER A N 1
ATOM 629 C CA . SER A 1 81 ? 6.753 -2.608 4.214 1.00 94.50 81 SER A CA 1
ATOM 630 C C . SER A 1 81 ? 6.802 -1.189 4.782 1.00 94.50 81 SER A C 1
ATOM 632 O O . SER A 1 81 ? 6.463 -0.991 5.947 1.00 94.50 81 SER A O 1
ATOM 634 N N . THR A 1 82 ? 7.095 -0.184 3.953 1.00 95.19 82 THR A N 1
ATOM 635 C CA . THR A 1 82 ? 7.083 1.232 4.344 1.00 95.19 82 THR A CA 1
ATOM 636 C C . THR A 1 82 ? 5.706 1.684 4.831 1.00 95.19 82 THR A C 1
ATOM 638 O O . THR A 1 82 ? 5.612 2.390 5.841 1.00 95.19 82 THR A O 1
ATOM 641 N N . ILE A 1 83 ? 4.631 1.258 4.158 1.00 94.19 83 ILE A N 1
ATOM 642 C CA . ILE A 1 83 ? 3.251 1.551 4.573 1.00 94.19 83 ILE A CA 1
ATOM 643 C C . ILE A 1 83 ? 2.971 0.927 5.946 1.00 94.19 83 ILE A C 1
ATOM 645 O O . ILE A 1 83 ? 2.493 1.606 6.859 1.00 94.19 83 ILE A O 1
ATOM 649 N N . LYS A 1 84 ? 3.305 -0.358 6.120 1.00 92.94 84 LYS A N 1
ATOM 650 C CA . LYS A 1 84 ? 3.106 -1.094 7.375 1.00 92.94 84 LYS A CA 1
ATOM 651 C C . LYS A 1 84 ? 3.879 -0.465 8.536 1.00 92.94 84 LYS A C 1
ATOM 653 O O . LYS A 1 84 ? 3.313 -0.276 9.611 1.00 92.94 84 LYS A O 1
ATOM 658 N N . GLU A 1 85 ? 5.148 -0.129 8.330 1.00 93.25 85 GLU A N 1
ATOM 659 C CA . GLU A 1 85 ? 6.004 0.493 9.346 1.00 93.25 85 GLU A CA 1
ATOM 660 C C . GLU A 1 85 ? 5.492 1.872 9.756 1.00 93.25 85 GLU A C 1
ATOM 662 O O . GLU A 1 85 ? 5.390 2.158 10.950 1.00 93.25 85 GLU A O 1
ATOM 667 N N . SER A 1 86 ? 5.087 2.696 8.786 1.00 91.94 86 SER A N 1
ATOM 668 C CA . SER A 1 86 ? 4.541 4.037 9.043 1.00 91.94 86 SER A CA 1
ATOM 669 C C . SER A 1 86 ? 3.253 3.984 9.871 1.00 91.94 86 SER A C 1
ATOM 671 O O . SER A 1 86 ? 2.972 4.891 10.658 1.00 91.94 86 SER A O 1
ATOM 673 N N . LEU A 1 87 ? 2.499 2.889 9.741 1.00 90.06 87 LEU A N 1
ATOM 674 C CA . LEU A 1 87 ? 1.249 2.668 10.458 1.00 90.06 87 LEU A CA 1
ATOM 675 C C . LEU A 1 87 ? 1.400 1.924 11.791 1.00 90.06 87 LEU A C 1
ATOM 677 O O . LEU A 1 87 ? 0.437 1.880 12.555 1.00 90.06 87 LEU A O 1
ATOM 681 N N . SER A 1 88 ? 2.586 1.391 12.104 1.00 88.19 88 SER A N 1
ATOM 682 C CA . SER A 1 88 ? 2.842 0.573 13.304 1.00 88.19 88 SER A CA 1
ATOM 683 C C . SER A 1 88 ? 2.571 1.297 14.630 1.00 88.19 88 SER A C 1
ATOM 685 O O . SER A 1 88 ? 2.158 0.675 15.607 1.00 88.19 88 SER A O 1
ATOM 687 N N . GLN A 1 89 ? 2.754 2.618 14.654 1.00 87.31 89 GLN A N 1
ATOM 688 C CA . GLN A 1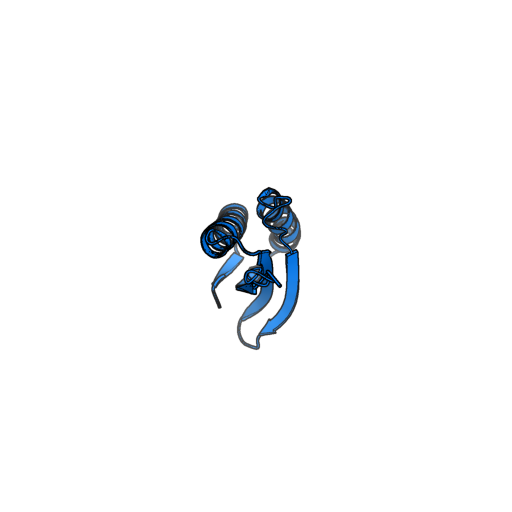 89 ? 2.492 3.471 15.818 1.00 87.31 89 GLN A CA 1
ATOM 689 C C . GLN A 1 89 ? 0.996 3.738 16.054 1.00 87.31 89 GLN A C 1
ATOM 691 O O . GLN A 1 89 ? 0.597 4.171 17.136 1.00 87.31 89 GLN A O 1
ATOM 696 N N . TYR A 1 90 ? 0.153 3.477 15.055 1.00 87.38 90 TYR A N 1
ATOM 697 C CA . TYR A 1 90 ? -1.291 3.616 15.169 1.00 87.38 90 TYR A CA 1
ATOM 698 C C . TYR A 1 90 ? -1.893 2.262 15.531 1.00 87.38 90 TYR A C 1
ATOM 700 O O . TYR A 1 90 ? -1.461 1.218 15.045 1.00 87.38 90 TYR A O 1
ATOM 708 N N . ARG A 1 91 ? -2.939 2.266 16.364 1.00 80.62 91 ARG A N 1
ATOM 709 C CA . ARG A 1 91 ? -3.774 1.077 16.582 1.00 80.62 91 ARG A CA 1
ATOM 710 C C . ARG A 1 91 ? -4.504 0.749 15.275 1.00 80.62 91 ARG A C 1
ATOM 712 O O . ARG A 1 91 ? -5.637 1.182 15.074 1.00 80.62 91 ARG A O 1
ATOM 719 N N . SER A 1 92 ? -3.829 0.017 14.396 1.00 83.38 92 SER A N 1
ATOM 720 C CA . SER A 1 92 ? -4.274 -0.361 13.055 1.00 83.38 92 SER A CA 1
ATOM 721 C C . SER A 1 92 ? -3.960 -1.835 12.807 1.00 83.38 92 SER A C 1
ATOM 723 O O . SER A 1 92 ? -3.023 -2.380 13.391 1.00 83.38 92 SER A O 1
ATOM 725 N N . LYS A 1 93 ? -4.723 -2.493 11.934 1.00 86.06 93 LYS A N 1
ATOM 726 C CA . LYS A 1 93 ? -4.446 -3.864 11.487 1.00 86.06 93 LYS A CA 1
ATOM 727 C C . LYS A 1 93 ? -4.041 -3.842 10.016 1.00 86.06 93 LYS A C 1
ATOM 729 O O . LYS A 1 93 ? -4.786 -3.319 9.197 1.00 86.06 93 LYS A O 1
ATOM 734 N N . PHE A 1 94 ? -2.885 -4.423 9.709 1.00 87.94 94 PHE A N 1
ATOM 735 C CA . PHE A 1 94 ? -2.341 -4.569 8.357 1.00 87.94 94 PHE A CA 1
ATOM 736 C C . PHE A 1 94 ? -2.293 -6.058 7.996 1.00 87.94 94 PHE A C 1
ATOM 738 O O . PHE A 1 94 ? -1.764 -6.849 8.781 1.00 87.94 94 PHE A O 1
ATOM 745 N N . VAL A 1 95 ? -2.796 -6.438 6.821 1.00 86.56 95 VAL A N 1
ATOM 746 C CA . VAL A 1 95 ? -2.759 -7.817 6.306 1.00 86.56 95 VAL A CA 1
ATOM 747 C C . VAL A 1 95 ? -2.389 -7.797 4.819 1.00 86.56 95 VAL A C 1
ATOM 749 O O . VAL A 1 95 ? -2.936 -7.000 4.071 1.00 86.56 95 VAL A O 1
ATOM 752 N N . LEU A 1 96 ? -1.458 -8.653 4.390 1.00 85.56 96 LEU A N 1
ATOM 753 C CA . LEU A 1 96 ? -1.208 -8.918 2.964 1.00 85.56 96 LEU A CA 1
ATOM 754 C C . LEU A 1 96 ? -2.263 -9.897 2.433 1.00 85.56 96 LEU A C 1
ATOM 756 O O . LEU A 1 96 ? -2.570 -10.861 3.137 1.00 85.56 96 LEU A O 1
ATOM 760 N N . VAL A 1 97 ? -2.785 -9.657 1.225 1.00 80.50 97 VAL A N 1
ATOM 761 C CA . VAL A 1 97 ? -3.862 -10.449 0.594 1.00 80.50 97 VAL A CA 1
ATOM 762 C C . VAL A 1 97 ? -3.423 -10.980 -0.763 1.00 80.50 97 VAL A C 1
ATOM 764 O O . VAL A 1 97 ? -2.798 -10.201 -1.519 1.00 80.50 97 VAL A O 1
#